Protein AF-A0A359BI95-F1 (afdb_monomer_lite)

Structure (mmCIF, N/CA/C/O backbone):
data_AF-A0A359BI95-F1
#
_entry.id   AF-A0A359BI95-F1
#
loop_
_atom_site.group_PDB
_atom_site.id
_atom_site.type_symbol
_atom_site.label_atom_id
_atom_site.label_alt_id
_atom_site.label_comp_id
_atom_site.label_asym_id
_atom_site.label_entity_id
_atom_site.label_seq_id
_atom_site.pdbx_PDB_ins_code
_atom_site.Cartn_x
_atom_site.Cartn_y
_atom_site.Cartn_z
_atom_site.occupancy
_atom_site.B_iso_or_equiv
_atom_site.auth_seq_id
_atom_site.auth_comp_id
_atom_site.auth_asym_id
_atom_site.auth_atom_id
_atom_site.pdbx_PDB_model_num
ATOM 1 N N . MET A 1 1 ? 40.753 -28.306 -12.912 1.00 40.44 1 MET A N 1
ATOM 2 C CA . MET A 1 1 ? 39.289 -28.123 -12.908 1.00 40.44 1 MET A CA 1
ATOM 3 C C . MET A 1 1 ? 38.859 -28.226 -11.460 1.00 40.44 1 MET A C 1
ATOM 5 O O . MET A 1 1 ? 38.926 -29.318 -10.919 1.00 40.44 1 MET A O 1
ATOM 9 N N . ALA A 1 2 ? 38.610 -27.094 -10.805 1.00 37.12 2 ALA A N 1
ATOM 10 C CA . ALA A 1 2 ? 38.221 -27.046 -9.399 1.00 37.12 2 ALA A CA 1
ATOM 11 C C . ALA A 1 2 ? 36.760 -26.604 -9.318 1.00 37.12 2 ALA A C 1
ATOM 13 O O . ALA A 1 2 ? 36.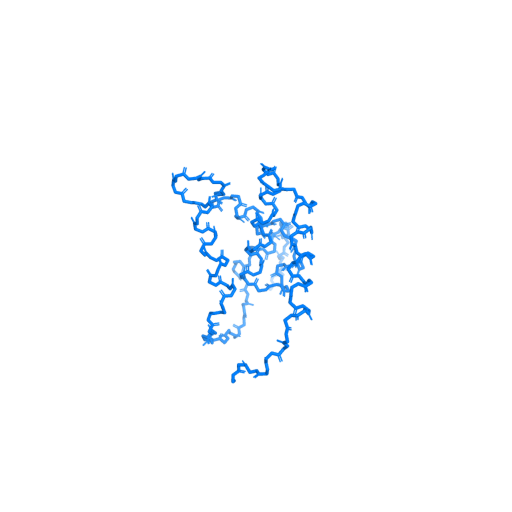339 -25.725 -10.067 1.00 37.12 2 ALA A O 1
ATOM 14 N N . GLU A 1 3 ? 36.025 -27.309 -8.470 1.00 39.06 3 GLU A N 1
ATOM 15 C CA . GLU A 1 3 ? 34.576 -27.329 -8.337 1.00 39.06 3 GLU A CA 1
ATOM 16 C C . GLU A 1 3 ? 33.974 -25.986 -7.921 1.00 39.06 3 GLU A C 1
ATOM 18 O O . GLU A 1 3 ? 34.501 -25.259 -7.079 1.00 39.06 3 GLU A O 1
ATOM 23 N N . ASP A 1 4 ? 32.818 -25.721 -8.520 1.00 47.59 4 ASP A N 1
ATOM 24 C CA . ASP A 1 4 ? 31.888 -24.652 -8.201 1.00 47.59 4 ASP A CA 1
ATOM 25 C C . ASP A 1 4 ? 31.299 -24.895 -6.800 1.00 47.59 4 ASP A C 1
ATOM 27 O O . ASP A 1 4 ? 30.557 -25.853 -6.573 1.00 47.59 4 ASP A O 1
ATOM 31 N N . LYS A 1 5 ? 31.661 -24.049 -5.833 1.00 40.97 5 LYS A N 1
ATOM 32 C CA . LYS A 1 5 ? 31.022 -23.996 -4.512 1.00 40.97 5 LYS A CA 1
ATOM 33 C C . LYS A 1 5 ? 30.401 -22.621 -4.315 1.00 40.97 5 LYS A C 1
ATOM 35 O O . LYS A 1 5 ? 30.951 -21.767 -3.627 1.00 40.97 5 LYS A O 1
ATOM 40 N N . GLN A 1 6 ? 29.220 -22.424 -4.891 1.00 42.62 6 GLN A N 1
ATOM 41 C CA . GLN A 1 6 ? 28.296 -21.405 -4.405 1.00 42.62 6 GLN A CA 1
ATOM 42 C C . GLN A 1 6 ? 27.523 -21.971 -3.215 1.00 42.62 6 GLN A C 1
ATOM 44 O O . GLN A 1 6 ? 26.479 -22.600 -3.360 1.00 42.62 6 GLN A O 1
ATOM 49 N N . THR A 1 7 ? 28.047 -21.740 -2.016 1.00 49.09 7 THR A N 1
ATOM 50 C CA . THR A 1 7 ? 27.284 -21.888 -0.776 1.00 49.09 7 THR A CA 1
ATOM 51 C C . THR A 1 7 ? 27.364 -20.592 0.005 1.00 49.09 7 THR A C 1
ATOM 53 O O . THR A 1 7 ? 28.291 -20.399 0.782 1.00 49.09 7 THR A O 1
ATOM 56 N N . GLU A 1 8 ? 26.373 -19.729 -0.194 1.00 40.16 8 GLU A N 1
ATOM 57 C CA . GLU A 1 8 ? 25.884 -18.830 0.851 1.00 40.16 8 GLU A CA 1
ATOM 58 C C . GLU A 1 8 ? 24.448 -18.416 0.501 1.00 40.16 8 GLU A C 1
ATOM 60 O O . GLU A 1 8 ? 24.181 -17.391 -0.127 1.00 40.16 8 GLU A O 1
ATOM 65 N N . SER A 1 9 ? 23.482 -19.265 0.867 1.00 50.09 9 SER A N 1
ATOM 66 C CA 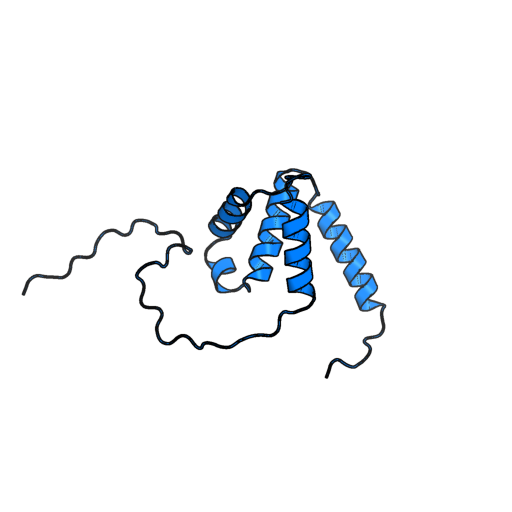. SER A 1 9 ? 22.081 -18.855 0.917 1.00 50.09 9 SER A CA 1
ATOM 67 C C . SER A 1 9 ? 21.886 -17.977 2.154 1.00 50.09 9 SER A C 1
ATOM 69 O O . SER A 1 9 ? 21.338 -18.411 3.168 1.00 50.09 9 SER A O 1
ATOM 71 N N . SER A 1 10 ? 22.342 -16.727 2.081 1.00 49.56 10 SER A N 1
ATOM 72 C CA . SER A 1 10 ? 21.673 -15.676 2.844 1.00 49.56 10 SER A CA 1
ATOM 73 C C . SER A 1 10 ? 20.194 -15.714 2.432 1.00 49.56 10 SER A C 1
ATOM 75 O O . SER A 1 10 ? 19.936 -15.901 1.235 1.00 49.56 10 SER A O 1
ATOM 77 N N . PRO A 1 11 ? 19.214 -15.630 3.350 1.00 59.19 11 PRO A N 1
ATOM 78 C CA . PRO A 1 11 ? 17.804 -15.669 2.986 1.00 59.19 11 PRO A CA 1
ATOM 79 C C . PRO A 1 11 ? 17.458 -14.355 2.280 1.00 59.19 11 PRO A C 1
ATOM 81 O O . PRO A 1 11 ? 16.887 -13.444 2.875 1.00 59.19 11 PRO A O 1
ATOM 84 N N . ARG A 1 12 ? 17.868 -14.231 1.012 1.00 66.00 12 ARG A N 1
ATOM 85 C CA . ARG A 1 12 ? 17.558 -13.086 0.167 1.00 66.00 12 ARG A CA 1
ATOM 86 C C . ARG A 1 12 ? 16.045 -12.952 0.143 1.00 66.00 12 ARG A C 1
ATOM 88 O O . ARG A 1 12 ? 15.327 -13.908 -0.166 1.00 66.00 12 ARG A O 1
ATOM 95 N N . GLY A 1 13 ? 15.563 -11.777 0.535 1.00 66.50 13 GLY A N 1
ATOM 96 C CA . GLY A 1 13 ? 14.150 -11.460 0.425 1.00 66.50 13 GLY A CA 1
ATOM 97 C C . GLY A 1 13 ? 13.725 -11.611 -1.032 1.00 66.50 13 GLY A C 1
ATOM 98 O O . GLY A 1 13 ? 14.492 -11.326 -1.941 1.00 66.50 13 GLY A O 1
ATOM 99 N N . TYR A 1 14 ? 12.492 -12.037 -1.287 1.00 75.56 14 TYR A N 1
ATOM 100 C CA . TYR A 1 14 ? 11.983 -12.243 -2.653 1.00 75.56 14 TYR A CA 1
ATOM 101 C C . TYR A 1 14 ? 12.041 -10.987 -3.553 1.00 75.56 14 TYR A C 1
ATOM 103 O O . TYR A 1 14 ? 11.826 -11.085 -4.758 1.00 75.56 14 TYR A O 1
ATOM 111 N N . HIS A 1 15 ? 12.254 -9.806 -2.968 1.00 72.00 15 HIS A N 1
ATOM 112 C CA . HIS A 1 15 ? 12.423 -8.524 -3.649 1.00 72.00 15 HIS A CA 1
ATOM 113 C C . HIS A 1 15 ? 13.882 -8.258 -4.071 1.00 72.00 15 HIS A C 1
ATOM 115 O O . HIS A 1 15 ? 14.122 -7.367 -4.884 1.00 72.00 15 HIS A O 1
ATOM 121 N N . ASP A 1 16 ? 14.838 -9.026 -3.546 1.00 78.88 16 ASP A N 1
ATOM 122 C CA . ASP A 1 16 ? 16.270 -8.949 -3.829 1.00 78.88 16 ASP A CA 1
ATOM 123 C C . ASP A 1 16 ? 16.657 -9.921 -4.956 1.00 78.88 16 ASP A C 1
ATOM 125 O O . ASP A 1 16 ? 17.276 -10.964 -4.753 1.00 78.88 16 ASP A O 1
ATOM 129 N N . ILE A 1 17 ? 16.222 -9.572 -6.168 1.00 81.38 17 ILE A N 1
ATOM 130 C CA . ILE A 1 17 ? 16.477 -10.320 -7.414 1.00 81.38 17 ILE A CA 1
ATOM 131 C C . ILE A 1 17 ? 17.680 -9.762 -8.198 1.00 81.38 17 ILE A C 1
ATOM 133 O O . ILE A 1 17 ? 17.877 -10.062 -9.378 1.00 81.38 17 ILE A O 1
ATOM 137 N N . GLY A 1 18 ? 18.457 -8.870 -7.575 1.00 83.62 18 GLY A N 1
ATOM 138 C CA . GLY A 1 18 ? 19.601 -8.223 -8.205 1.00 83.62 18 GLY A CA 1
ATOM 139 C C . GLY A 1 18 ? 20.683 -9.240 -8.568 1.00 83.62 18 GLY A C 1
ATOM 140 O O . GLY A 1 18 ? 21.173 -9.967 -7.710 1.00 83.62 18 GLY A O 1
ATOM 141 N N . GLY A 1 19 ? 21.073 -9.280 -9.844 1.00 84.38 19 GLY A N 1
ATOM 142 C CA . GLY A 1 19 ? 22.092 -10.210 -10.348 1.00 84.38 19 GLY A CA 1
ATOM 143 C C . GLY A 1 19 ? 21.542 -11.525 -10.910 1.00 84.38 19 GLY A C 1
ATOM 144 O O . GLY A 1 19 ? 22.302 -12.273 -11.526 1.00 84.38 19 GLY A O 1
ATOM 145 N N . ASP A 1 20 ? 20.236 -11.778 -10.788 1.00 82.75 20 ASP A N 1
ATOM 146 C CA . ASP A 1 20 ? 19.610 -12.971 -11.356 1.00 82.75 20 ASP A CA 1
ATOM 147 C C . ASP A 1 20 ? 19.373 -12.828 -12.871 1.00 82.75 20 ASP A C 1
ATOM 149 O O . ASP A 1 20 ? 19.086 -11.752 -13.406 1.00 82.75 20 ASP A O 1
ATOM 153 N N . ARG A 1 21 ? 19.470 -13.947 -13.601 1.00 84.75 21 ARG A N 1
ATOM 154 C CA . ARG A 1 21 ? 19.176 -13.988 -15.042 1.00 84.75 21 ARG A CA 1
ATOM 155 C C . ARG A 1 21 ? 17.669 -13.854 -15.278 1.00 84.75 21 ARG A C 1
ATOM 157 O O . ARG A 1 21 ? 16.929 -14.813 -15.100 1.00 84.75 21 ARG A O 1
ATOM 164 N N . ALA A 1 22 ? 17.234 -12.692 -15.761 1.00 80.56 22 ALA A N 1
ATOM 165 C CA . ALA A 1 22 ? 15.818 -12.400 -16.012 1.00 80.56 22 ALA A CA 1
ATOM 166 C C . ALA A 1 22 ? 15.243 -12.992 -17.321 1.00 80.56 22 ALA A C 1
ATOM 168 O O . ALA A 1 22 ? 14.034 -12.953 -17.537 1.00 80.56 22 ALA A O 1
ATOM 169 N N . GLY A 1 23 ? 16.087 -13.538 -18.205 1.00 85.50 23 GLY A N 1
ATOM 170 C CA . GLY A 1 23 ? 15.660 -14.032 -19.519 1.00 85.50 23 GLY A CA 1
ATOM 171 C C . GLY A 1 23 ? 15.242 -12.909 -20.480 1.00 85.50 23 GLY A C 1
ATOM 172 O O . GLY A 1 23 ? 15.654 -11.759 -20.330 1.00 85.50 23 GLY A O 1
ATOM 173 N N . ASN A 1 24 ? 14.456 -13.249 -21.504 1.00 89.31 24 ASN A N 1
ATOM 174 C CA . ASN A 1 24 ? 13.936 -12.267 -22.456 1.00 89.31 24 ASN A CA 1
ATOM 175 C C . ASN A 1 24 ? 12.721 -11.541 -21.860 1.00 89.31 24 ASN A C 1
ATOM 177 O O . ASN A 1 24 ? 11.718 -12.181 -21.548 1.00 89.31 24 ASN A O 1
ATOM 181 N N . ILE A 1 25 ? 12.797 -10.214 -21.736 1.00 85.94 25 ILE A N 1
ATOM 182 C CA . ILE A 1 25 ? 11.725 -9.395 -21.160 1.00 85.94 25 ILE A CA 1
ATOM 183 C C . ILE A 1 25 ? 10.988 -8.662 -22.289 1.00 85.94 25 ILE A C 1
ATOM 185 O O . ILE A 1 25 ? 11.582 -7.791 -22.934 1.00 85.94 25 ILE A O 1
ATOM 189 N N . PRO A 1 26 ? 9.697 -8.953 -22.524 1.00 86.75 26 PRO A N 1
ATOM 190 C CA . PRO A 1 26 ? 8.902 -8.191 -23.474 1.00 86.75 26 PRO A CA 1
ATOM 191 C C . PRO A 1 26 ? 8.677 -6.767 -22.946 1.00 86.75 26 PRO A C 1
ATOM 193 O O . PRO A 1 26 ? 8.189 -6.565 -21.835 1.00 86.75 26 PRO A O 1
ATOM 196 N N . LYS A 1 27 ? 9.033 -5.762 -23.751 1.00 86.75 27 LYS A N 1
ATOM 197 C CA . LYS A 1 27 ? 8.811 -4.342 -23.444 1.00 86.75 27 LYS A CA 1
ATOM 198 C C . LYS A 1 27 ? 7.479 -3.906 -24.043 1.00 86.75 27 LYS A C 1
ATOM 200 O O . LYS A 1 27 ? 7.443 -3.369 -25.145 1.00 86.75 27 LYS A O 1
ATOM 205 N N . VAL A 1 28 ? 6.394 -4.209 -23.340 1.00 89.19 28 VAL A N 1
ATOM 206 C CA . VAL A 1 28 ? 5.033 -3.857 -23.761 1.00 89.19 28 VAL A CA 1
ATOM 207 C C . VAL A 1 28 ? 4.519 -2.742 -22.865 1.00 89.19 28 VAL A C 1
ATOM 209 O O . VAL A 1 28 ? 4.574 -2.850 -21.641 1.00 89.19 28 VAL A O 1
ATOM 212 N N . GLU A 1 29 ? 4.023 -1.675 -23.478 1.00 85.81 29 GLU A N 1
ATOM 213 C CA . GLU A 1 29 ? 3.299 -0.630 -22.767 1.00 85.81 29 GLU A CA 1
ATOM 214 C C . GLU A 1 29 ? 1.853 -1.084 -22.562 1.00 85.81 29 GLU A C 1
ATOM 216 O O . GLU A 1 29 ? 1.166 -1.463 -23.511 1.00 85.81 29 GLU A O 1
ATOM 221 N N . LEU A 1 30 ? 1.403 -1.091 -21.308 1.00 85.19 30 LEU A N 1
ATOM 222 C CA . LEU A 1 30 ? 0.027 -1.423 -20.955 1.00 85.19 30 LEU A CA 1
ATOM 223 C C . LEU A 1 30 ? -0.719 -0.135 -20.593 1.00 85.19 30 LEU A C 1
ATOM 225 O O . LEU A 1 30 ? -0.156 0.709 -19.887 1.00 85.19 30 LEU A O 1
ATOM 229 N N . PRO A 1 31 ? -1.976 0.035 -21.040 1.00 88.88 31 PRO A N 1
ATOM 230 C CA . PRO A 1 31 ? -2.758 1.208 -20.696 1.00 88.88 31 PRO A CA 1
ATOM 231 C C . PRO A 1 31 ? -3.029 1.232 -19.195 1.00 88.88 31 PRO A C 1
ATOM 233 O O . PRO A 1 31 ? -3.372 0.224 -18.579 1.00 88.88 31 PRO A O 1
ATOM 236 N N . TRP A 1 32 ? -2.901 2.416 -18.608 1.00 87.31 32 TRP A N 1
ATOM 237 C CA . TRP A 1 32 ? -3.083 2.585 -17.176 1.00 87.31 32 TRP A CA 1
ATOM 238 C C . TRP A 1 32 ? -4.574 2.567 -16.828 1.00 87.31 32 TRP A C 1
ATOM 240 O O . TRP A 1 32 ? -5.320 3.476 -17.221 1.00 87.31 32 TRP A O 1
ATOM 250 N N . MET A 1 33 ? -5.017 1.539 -16.102 1.00 93.19 33 MET A N 1
ATOM 251 C CA . MET A 1 33 ? -6.427 1.373 -15.760 1.00 93.19 33 MET A CA 1
ATOM 252 C C . MET A 1 33 ? -6.893 2.489 -14.820 1.00 93.19 33 MET A C 1
ATOM 254 O O . MET A 1 33 ? -6.128 3.037 -14.023 1.00 93.19 33 MET A O 1
ATOM 258 N N . HIS A 1 34 ? -8.186 2.814 -14.868 1.00 92.56 34 HIS A N 1
ATOM 259 C CA . HIS A 1 34 ? -8.750 3.893 -14.053 1.00 92.56 34 HIS A CA 1
ATOM 260 C C . HIS A 1 34 ? -8.479 3.710 -12.549 1.00 92.56 34 HIS A C 1
ATOM 262 O O . HIS A 1 34 ? -8.055 4.646 -11.871 1.00 92.56 34 HIS A O 1
ATOM 268 N N . TRP A 1 35 ? -8.655 2.492 -12.031 1.00 92.38 35 TRP A N 1
ATOM 269 C CA . TRP A 1 35 ? -8.430 2.191 -10.615 1.00 92.38 35 TRP A CA 1
ATOM 270 C C . TRP A 1 35 ? -6.945 2.278 -10.215 1.00 92.38 35 TRP A C 1
ATOM 272 O O . TRP A 1 35 ? -6.631 2.598 -9.067 1.00 92.38 35 TRP A O 1
ATOM 282 N N . GLU A 1 36 ? -6.019 2.041 -11.148 1.00 93.00 36 GLU A N 1
ATOM 283 C CA . GLU A 1 36 ? -4.577 2.153 -10.899 1.00 93.00 36 GLU A CA 1
ATOM 284 C C . GLU A 1 36 ? -4.176 3.622 -10.735 1.00 93.00 36 GLU A C 1
ATOM 286 O O . GLU A 1 36 ? -3.460 3.968 -9.795 1.00 93.00 36 GLU A O 1
ATOM 291 N N . LYS A 1 37 ? -4.735 4.507 -11.572 1.00 94.12 37 LYS A N 1
ATOM 292 C CA . LYS A 1 37 ? -4.595 5.965 -11.424 1.00 94.12 37 LYS A CA 1
ATOM 293 C C . LYS A 1 37 ? -5.156 6.454 -10.090 1.00 94.12 37 LYS A C 1
ATOM 295 O O . LYS A 1 37 ? -4.522 7.257 -9.411 1.00 94.12 37 LYS A O 1
ATOM 300 N N . GLN A 1 38 ? -6.330 5.957 -9.695 1.00 95.06 38 GLN A N 1
ATOM 301 C CA . GLN A 1 38 ? -6.935 6.297 -8.403 1.00 95.06 38 GLN A CA 1
ATOM 302 C C . GLN A 1 38 ? -6.067 5.839 -7.228 1.00 95.06 38 GLN A C 1
ATOM 304 O O . GLN A 1 38 ? -5.859 6.602 -6.287 1.00 95.06 38 GLN A O 1
ATOM 309 N N . THR A 1 39 ? -5.521 4.623 -7.303 1.00 94.62 39 THR A N 1
ATOM 310 C CA . THR A 1 39 ? -4.602 4.084 -6.291 1.00 94.62 39 THR A CA 1
ATOM 311 C C . THR A 1 39 ? -3.386 4.996 -6.126 1.00 94.62 39 THR A C 1
ATOM 313 O O . THR A 1 39 ? -3.007 5.322 -5.001 1.00 94.62 39 THR A O 1
ATOM 316 N N . GLU A 1 40 ? -2.812 5.471 -7.234 1.00 93.88 40 GLU A N 1
ATOM 317 C CA . GLU A 1 40 ? -1.665 6.379 -7.200 1.00 93.88 40 GLU A CA 1
ATOM 318 C C . GLU A 1 40 ? -2.009 7.756 -6.628 1.00 93.88 40 GLU A C 1
ATOM 320 O O . GLU A 1 40 ? -1.275 8.291 -5.796 1.00 93.88 40 GLU A O 1
ATOM 325 N N . ALA A 1 41 ? -3.154 8.317 -7.017 1.00 94.81 41 ALA A N 1
ATOM 326 C CA . ALA A 1 41 ? -3.616 9.597 -6.495 1.00 9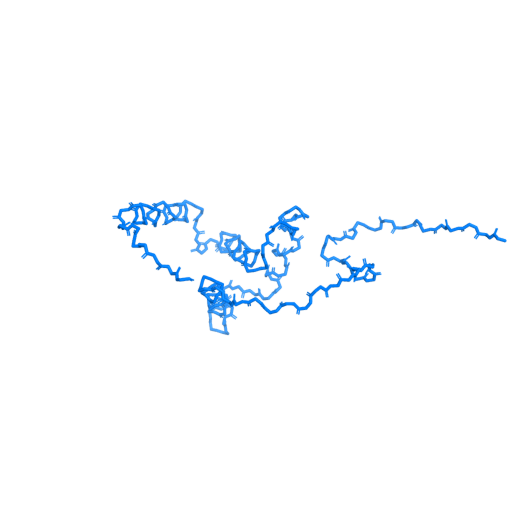4.81 41 ALA A CA 1
ATOM 327 C C . ALA A 1 41 ? -3.827 9.547 -4.971 1.00 94.81 41 ALA A C 1
ATOM 329 O O . ALA A 1 41 ? -3.392 10.450 -4.255 1.00 94.81 41 ALA A O 1
ATOM 330 N N . VAL A 1 42 ? -4.430 8.466 -4.462 1.00 94.06 42 VAL A N 1
ATOM 331 C CA . VAL A 1 42 ? -4.615 8.246 -3.019 1.00 94.06 42 VAL A CA 1
ATOM 332 C C . VAL A 1 42 ? -3.268 8.109 -2.311 1.00 94.06 42 VAL A C 1
ATOM 334 O O . VAL A 1 42 ? -3.049 8.768 -1.296 1.00 94.06 42 VAL A O 1
ATOM 337 N N . ARG A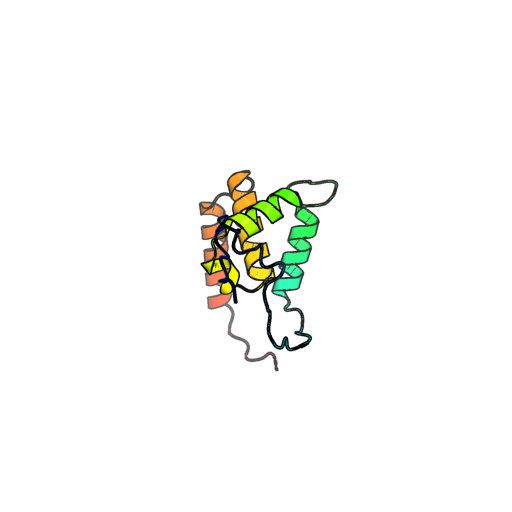 1 43 ? -2.330 7.333 -2.866 1.00 92.50 43 ARG A N 1
ATOM 338 C CA . ARG A 1 43 ? -0.970 7.197 -2.321 1.00 92.50 43 ARG A CA 1
ATOM 339 C C . ARG A 1 43 ? -0.249 8.540 -2.219 1.00 92.50 43 ARG A C 1
ATOM 341 O O . ARG A 1 43 ? 0.479 8.782 -1.254 1.00 92.50 43 ARG A O 1
ATOM 348 N N . ASN A 1 44 ? -0.408 9.398 -3.221 1.00 92.50 44 ASN A N 1
ATOM 349 C CA . ASN A 1 44 ? 0.215 10.719 -3.235 1.00 92.50 44 ASN A CA 1
ATOM 350 C C . ASN A 1 44 ? -0.399 11.637 -2.183 1.00 92.50 44 ASN A C 1
ATOM 352 O O . ASN A 1 44 ? 0.343 12.314 -1.484 1.00 92.50 44 ASN A O 1
ATOM 356 N N . LEU A 1 45 ? -1.722 11.604 -2.012 1.00 94.19 45 LEU A N 1
ATOM 357 C CA . LEU A 1 45 ? -2.413 12.377 -0.981 1.00 94.19 45 LEU A CA 1
ATOM 358 C C . LEU A 1 45 ? -2.022 11.929 0.435 1.00 94.19 45 LEU A C 1
ATOM 360 O O . LEU A 1 45 ? -1.742 12.756 1.298 1.00 94.19 45 LEU A O 1
ATOM 364 N N . LEU A 1 46 ? -1.981 10.618 0.683 1.00 93.00 46 LEU A N 1
ATOM 365 C CA . LEU A 1 46 ? -1.625 10.066 1.995 1.00 93.00 46 LEU A CA 1
ATOM 366 C C . LEU A 1 46 ? -0.164 10.340 2.368 1.00 93.00 46 LEU A C 1
ATOM 368 O O . LEU A 1 46 ? 0.141 10.530 3.543 1.00 93.00 46 LEU A O 1
ATOM 372 N N . GLY A 1 47 ? 0.729 10.371 1.379 1.00 90.88 47 GLY A N 1
ATOM 373 C CA . GLY A 1 47 ? 2.145 10.680 1.570 1.00 90.88 47 GLY A CA 1
ATOM 374 C C . GLY A 1 47 ? 2.525 12.130 1.290 1.00 90.88 47 GLY A C 1
ATOM 375 O O . GLY A 1 47 ? 3.716 12.410 1.157 1.00 90.88 47 GLY A O 1
ATOM 376 N N . ASP A 1 48 ? 1.553 13.036 1.152 1.00 91.00 48 ASP A N 1
ATOM 377 C CA . ASP A 1 48 ? 1.852 14.437 0.885 1.00 91.00 48 ASP A CA 1
ATOM 378 C C . ASP A 1 48 ? 2.573 15.086 2.084 1.00 91.00 48 ASP A C 1
ATOM 380 O O . ASP A 1 48 ? 2.519 14.617 3.229 1.00 91.00 48 ASP A O 1
ATOM 384 N N . GLY A 1 49 ? 3.261 16.199 1.826 1.00 81.50 49 GLY A N 1
ATOM 385 C CA . GLY A 1 49 ? 4.050 16.896 2.841 1.00 81.50 49 GLY A CA 1
ATOM 386 C C . GLY A 1 49 ? 3.230 17.522 3.977 1.00 81.50 49 GLY A C 1
ATOM 387 O O . GLY A 1 49 ? 3.835 17.964 4.955 1.00 81.50 49 GLY A O 1
ATOM 388 N N . THR A 1 50 ? 1.899 17.557 3.864 1.00 87.31 50 THR A N 1
ATOM 389 C CA . THR A 1 50 ? 0.981 18.177 4.832 1.00 87.31 50 THR A CA 1
ATOM 390 C C . THR A 1 50 ? 0.337 17.156 5.770 1.00 87.31 50 THR A C 1
ATOM 392 O O . THR A 1 50 ? 0.312 17.368 6.976 1.00 87.31 50 THR A O 1
ATOM 395 N N . ARG A 1 51 ? -0.140 16.033 5.231 1.00 87.50 51 ARG A N 1
ATOM 396 C CA . ARG A 1 51 ? -0.843 14.954 5.927 1.00 87.50 51 ARG A CA 1
ATOM 397 C C . ARG A 1 51 ? 0.129 13.951 6.519 1.00 87.50 51 ARG A C 1
ATOM 399 O O . ARG A 1 51 ? -0.074 13.528 7.649 1.00 87.50 51 ARG A O 1
ATOM 406 N N . ARG A 1 52 ? 1.166 13.577 5.755 1.00 88.44 52 ARG A N 1
ATOM 407 C CA . ARG A 1 52 ? 2.233 12.645 6.169 1.00 88.44 52 ARG A CA 1
ATOM 408 C C . ARG A 1 52 ? 1.705 11.363 6.832 1.00 88.44 52 ARG A C 1
ATOM 410 O O . ARG A 1 52 ? 2.289 10.866 7.791 1.00 88.44 52 ARG A O 1
ATOM 417 N N . ILE A 1 53 ? 0.593 10.832 6.325 1.00 90.94 53 ILE A N 1
ATOM 418 C CA . ILE A 1 53 ? -0.068 9.644 6.881 1.00 90.94 53 ILE A CA 1
ATOM 419 C C . ILE A 1 53 ? 0.716 8.380 6.519 1.00 90.94 53 ILE A C 1
ATOM 421 O O . ILE A 1 53 ? 0.786 7.462 7.328 1.00 90.94 53 ILE A O 1
ATOM 425 N N . ILE A 1 54 ? 1.326 8.328 5.332 1.00 91.69 54 ILE A N 1
ATOM 426 C CA . ILE A 1 54 ? 2.147 7.197 4.877 1.00 91.69 54 ILE A CA 1
ATOM 427 C C . ILE A 1 54 ? 3.505 7.699 4.382 1.00 91.69 54 ILE A C 1
ATOM 429 O O . ILE A 1 54 ? 3.569 8.615 3.561 1.00 91.69 54 ILE A O 1
ATOM 433 N N . SER A 1 55 ? 4.592 7.070 4.825 1.00 90.19 55 SER A N 1
ATOM 434 C CA . SER A 1 55 ? 5.945 7.332 4.329 1.00 90.19 55 SER A CA 1
ATOM 435 C C . SER A 1 55 ? 6.356 6.379 3.196 1.00 90.19 55 SER A C 1
ATOM 437 O O . SER A 1 55 ? 5.761 5.324 2.966 1.00 90.19 55 SER A O 1
ATOM 439 N N . LEU A 1 56 ? 7.406 6.755 2.457 1.00 87.94 56 LEU A N 1
ATOM 440 C CA . LEU A 1 56 ? 8.018 5.877 1.452 1.00 87.94 56 LEU A CA 1
ATOM 441 C C . LEU A 1 56 ? 8.603 4.604 2.075 1.00 87.94 56 LEU A C 1
ATOM 443 O O . LEU A 1 56 ? 8.506 3.537 1.467 1.00 87.94 56 LEU A O 1
ATOM 447 N N . ASP A 1 57 ? 9.181 4.717 3.268 1.00 88.44 57 ASP A N 1
ATOM 448 C CA . ASP A 1 57 ? 9.821 3.600 3.961 1.00 88.44 57 ASP A CA 1
ATOM 449 C C . ASP A 1 57 ? 8.785 2.600 4.481 1.00 88.44 57 ASP A C 1
ATOM 451 O O . ASP A 1 57 ? 8.966 1.393 4.346 1.00 88.44 57 ASP A O 1
ATOM 455 N N . GLU A 1 58 ? 7.644 3.085 4.973 1.00 90.19 58 GLU A N 1
ATOM 456 C CA . GLU A 1 58 ? 6.519 2.233 5.374 1.00 90.19 58 GLU A CA 1
ATOM 457 C C . GLU A 1 58 ? 5.949 1.469 4.181 1.00 90.19 58 GLU A C 1
ATOM 459 O O . GLU A 1 58 ? 5.690 0.270 4.275 1.00 90.19 58 GLU A O 1
ATOM 464 N N . MET A 1 59 ? 5.823 2.133 3.028 1.00 90.44 59 MET A N 1
ATOM 465 C CA . MET A 1 59 ? 5.423 1.460 1.795 1.00 90.44 59 MET A CA 1
ATOM 466 C C . MET A 1 59 ? 6.421 0.367 1.406 1.00 90.44 59 MET A C 1
ATOM 468 O O . MET A 1 59 ? 5.990 -0.734 1.069 1.00 90.44 59 MET A O 1
ATOM 472 N N . ARG A 1 60 ? 7.734 0.642 1.466 1.00 87.44 60 ARG A N 1
ATOM 473 C CA . ARG A 1 60 ? 8.787 -0.355 1.194 1.00 87.44 60 ARG A CA 1
ATOM 474 C C . ARG A 1 60 ? 8.676 -1.558 2.119 1.00 87.44 60 ARG A C 1
ATOM 476 O O . ARG A 1 60 ? 8.587 -2.676 1.620 1.00 87.44 60 ARG A O 1
ATOM 483 N N . ARG A 1 61 ? 8.552 -1.319 3.426 1.00 88.75 61 ARG A N 1
ATOM 484 C CA . ARG A 1 61 ? 8.318 -2.371 4.421 1.00 88.75 61 ARG A CA 1
ATOM 485 C C . ARG A 1 61 ? 7.098 -3.214 4.062 1.00 88.75 61 ARG A C 1
ATOM 487 O O . ARG A 1 61 ? 7.156 -4.435 4.134 1.00 88.75 61 ARG A O 1
ATOM 494 N N . GLY A 1 62 ? 6.010 -2.579 3.624 1.00 84.44 62 GLY A N 1
ATOM 495 C CA . GLY A 1 62 ? 4.836 -3.279 3.110 1.00 84.44 62 GLY A CA 1
ATOM 496 C C . GLY A 1 62 ? 5.200 -4.240 1.975 1.00 84.44 62 GLY A C 1
ATOM 497 O O . GLY A 1 62 ? 4.961 -5.439 2.094 1.00 84.44 62 GLY A O 1
ATOM 498 N N . PHE A 1 63 ? 5.856 -3.747 0.914 1.00 79.62 63 PHE A N 1
ATOM 499 C CA . PHE A 1 63 ? 6.331 -4.563 -0.220 1.00 79.62 63 PHE A CA 1
ATOM 500 C C . PHE A 1 63 ? 7.235 -5.731 0.191 1.00 79.62 63 PHE A C 1
ATOM 502 O O . PHE A 1 63 ? 7.150 -6.799 -0.419 1.00 79.62 63 PHE A O 1
ATOM 509 N N . GLU A 1 64 ? 8.067 -5.541 1.209 1.00 80.56 64 GLU A N 1
ATOM 510 C CA . GLU A 1 64 ? 9.028 -6.520 1.728 1.00 80.56 64 GLU A CA 1
ATOM 511 C C . GLU A 1 64 ? 8.388 -7.564 2.661 1.00 80.56 64 GLU A C 1
ATOM 513 O O . GLU A 1 64 ? 8.890 -8.685 2.745 1.00 80.56 64 GLU A O 1
ATOM 518 N N . ASN A 1 65 ? 7.238 -7.240 3.268 1.00 77.56 65 ASN A N 1
ATOM 519 C CA . ASN A 1 65 ? 6.489 -8.118 4.175 1.00 77.56 65 ASN A CA 1
ATOM 520 C C . ASN A 1 65 ? 5.276 -8.819 3.530 1.00 77.56 65 ASN A C 1
ATOM 522 O O . ASN A 1 65 ? 4.663 -9.677 4.164 1.00 77.56 65 ASN A O 1
ATOM 526 N N . PHE A 1 66 ? 4.929 -8.507 2.275 1.00 68.94 66 PHE A N 1
ATOM 527 C CA . PHE A 1 66 ? 3.808 -9.118 1.531 1.00 68.94 66 PHE A CA 1
ATOM 528 C C . PHE A 1 66 ? 3.826 -10.649 1.461 1.00 68.94 66 PHE A C 1
ATOM 530 O O . PHE A 1 66 ? 2.783 -11.274 1.242 1.00 68.94 66 PHE A O 1
ATOM 537 N N . GLY A 1 67 ? 5.009 -11.245 1.591 1.00 67.62 67 GLY A N 1
ATOM 538 C CA . GLY A 1 67 ? 5.244 -12.656 1.337 1.00 67.62 67 GLY A CA 1
ATOM 539 C C . GLY A 1 67 ? 5.468 -12.929 -0.151 1.00 67.62 67 GLY A C 1
ATOM 540 O O . GLY A 1 67 ? 4.879 -12.294 -1.033 1.00 67.62 67 GLY A O 1
ATOM 541 N N . ALA A 1 68 ? 6.328 -13.909 -0.432 1.00 65.12 68 ALA A N 1
ATOM 542 C CA . ALA A 1 68 ? 6.788 -14.220 -1.785 1.00 65.12 68 ALA A CA 1
ATOM 543 C C . ALA A 1 68 ? 5.640 -14.527 -2.761 1.00 65.12 68 ALA A C 1
ATOM 545 O O . ALA A 1 68 ? 5.747 -14.238 -3.953 1.00 65.12 68 ALA A O 1
ATOM 546 N N . GLU A 1 69 ? 4.528 -15.065 -2.256 1.00 67.69 69 GLU A N 1
ATOM 547 C CA . GLU A 1 69 ? 3.429 -15.510 -3.105 1.00 67.69 69 GLU A CA 1
ATOM 548 C C . GLU A 1 69 ? 2.537 -14.374 -3.601 1.00 67.69 69 GLU A C 1
ATOM 550 O O . GLU A 1 69 ? 2.236 -14.280 -4.793 1.00 67.69 69 GLU A O 1
ATOM 555 N N . LYS A 1 70 ? 2.201 -13.420 -2.729 1.00 66.06 70 LYS A N 1
ATOM 556 C CA . LYS A 1 70 ? 1.512 -12.195 -3.154 1.00 66.06 70 LYS A CA 1
ATOM 557 C C . LYS A 1 70 ? 2.407 -11.340 -4.053 1.00 66.06 70 LYS A C 1
ATOM 559 O O . LYS A 1 70 ? 1.908 -10.671 -4.956 1.00 66.06 70 LYS A O 1
ATOM 564 N N . TYR A 1 71 ? 3.726 -11.384 -3.846 1.00 65.50 71 TYR A N 1
ATOM 565 C CA . TYR A 1 71 ? 4.677 -10.636 -4.667 1.00 65.50 71 TYR A CA 1
ATOM 566 C C . TYR A 1 71 ? 4.684 -11.080 -6.137 1.00 65.50 71 TYR A C 1
ATOM 568 O O . TYR A 1 71 ? 4.781 -10.232 -7.024 1.00 65.50 71 TYR A O 1
ATOM 576 N N . LYS A 1 72 ? 4.558 -12.389 -6.391 1.00 67.62 72 LYS A N 1
ATOM 577 C CA . LYS A 1 72 ? 4.579 -12.974 -7.743 1.00 67.62 72 LYS A CA 1
ATOM 578 C C . LYS A 1 72 ? 3.227 -12.928 -8.456 1.00 67.62 72 LYS A C 1
ATOM 580 O O . LYS A 1 72 ? 3.195 -12.857 -9.679 1.00 67.62 72 LYS A O 1
ATOM 585 N N . THR A 1 73 ? 2.126 -12.979 -7.709 1.00 75.06 73 THR A N 1
ATOM 586 C CA . THR A 1 73 ? 0.775 -13.145 -8.276 1.00 75.06 73 THR A CA 1
ATOM 587 C C . THR A 1 73 ? 0.031 -11.830 -8.502 1.00 75.06 73 THR A C 1
ATOM 589 O O . THR A 1 73 ? -0.816 -11.749 -9.390 1.00 75.06 73 THR A O 1
ATOM 592 N N . LEU A 1 74 ? 0.326 -10.786 -7.722 1.00 78.44 74 LEU A N 1
ATOM 593 C CA . LEU A 1 74 ? -0.396 -9.518 -7.791 1.00 78.44 74 LEU A CA 1
ATOM 594 C C . LEU A 1 74 ? 0.293 -8.506 -8.713 1.00 78.44 74 LEU A C 1
ATOM 596 O O . LEU A 1 74 ? 1.514 -8.313 -8.673 1.00 78.44 74 LEU A O 1
ATOM 600 N N . SER A 1 75 ? -0.516 -7.762 -9.477 1.00 84.56 75 SER A N 1
ATOM 601 C CA . SER A 1 75 ? -0.022 -6.610 -10.235 1.00 84.56 75 SER A CA 1
ATOM 602 C C . SER A 1 75 ? 0.620 -5.574 -9.304 1.00 84.56 75 SER A C 1
ATOM 604 O O . SER A 1 75 ? 0.335 -5.505 -8.104 1.00 84.56 75 SER A O 1
ATOM 606 N N . PHE A 1 76 ? 1.512 -4.751 -9.853 1.00 84.75 76 PHE A N 1
ATOM 607 C CA . PH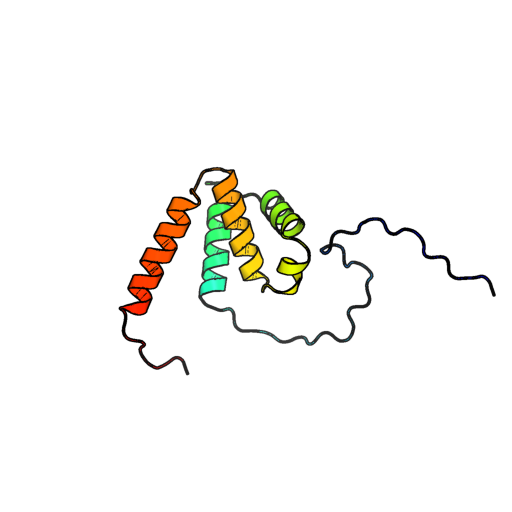E A 1 76 ? 2.248 -3.746 -9.085 1.00 84.75 76 PHE A CA 1
ATOM 608 C C . PHE A 1 76 ? 1.327 -2.799 -8.297 1.00 84.75 76 PHE A C 1
ATOM 610 O O . PHE A 1 76 ? 1.501 -2.621 -7.090 1.00 84.75 76 PHE A O 1
ATOM 617 N N . TYR A 1 77 ? 0.299 -2.253 -8.952 1.00 89.75 77 TYR A N 1
ATOM 618 C CA . TYR A 1 77 ? -0.665 -1.361 -8.306 1.00 89.75 77 TYR A CA 1
ATOM 619 C C . TYR A 1 77 ? -1.534 -2.080 -7.280 1.00 89.75 77 TYR A C 1
ATOM 621 O O . TYR A 1 77 ? -1.892 -1.487 -6.263 1.00 89.75 77 TYR A O 1
ATOM 629 N N . ARG A 1 78 ? -1.818 -3.371 -7.485 1.00 89.69 78 ARG A N 1
ATOM 630 C CA . ARG A 1 78 ? -2.549 -4.148 -6.487 1.00 89.69 78 ARG A CA 1
ATOM 631 C C . ARG A 1 78 ? -1.724 -4.336 -5.216 1.00 89.69 78 ARG A C 1
ATOM 633 O O . ARG A 1 78 ? -2.248 -4.099 -4.136 1.00 89.69 78 ARG A O 1
ATOM 640 N N . ARG A 1 79 ? -0.431 -4.663 -5.329 1.00 88.81 79 ARG A N 1
ATOM 641 C CA . ARG A 1 79 ? 0.482 -4.730 -4.170 1.00 88.81 79 ARG A CA 1
ATOM 642 C C . ARG A 1 79 ? 0.558 -3.395 -3.433 1.00 88.81 79 ARG A C 1
ATOM 644 O O . ARG A 1 79 ? 0.482 -3.365 -2.213 1.00 88.81 79 ARG A O 1
ATOM 651 N N . ARG A 1 80 ? 0.634 -2.285 -4.175 1.00 90.31 80 ARG A N 1
ATOM 652 C CA . ARG A 1 80 ? 0.617 -0.930 -3.603 1.00 90.31 80 ARG A CA 1
ATOM 653 C C . ARG A 1 80 ? -0.659 -0.650 -2.805 1.00 90.31 80 ARG A C 1
ATOM 655 O O . ARG A 1 80 ? -0.565 -0.120 -1.705 1.00 90.31 80 ARG A O 1
ATOM 662 N N . LEU A 1 81 ? -1.828 -0.998 -3.346 1.00 92.69 81 LEU A N 1
ATOM 663 C CA . LEU A 1 81 ? -3.112 -0.806 -2.670 1.00 92.69 81 LEU A CA 1
ATOM 664 C C . LEU A 1 81 ? -3.192 -1.594 -1.360 1.00 92.69 81 LEU A C 1
ATOM 666 O O . LEU A 1 81 ? -3.556 -1.031 -0.333 1.00 92.69 81 LEU A O 1
ATOM 670 N N . GLU A 1 82 ? -2.828 -2.874 -1.401 1.00 91.06 82 GLU A N 1
ATOM 671 C CA . GLU A 1 82 ? -2.835 -3.740 -0.221 1.00 91.06 82 GLU A CA 1
ATOM 672 C C . GLU A 1 82 ? -1.866 -3.196 0.853 1.00 91.06 82 GLU A C 1
ATOM 674 O O . GLU A 1 82 ? -2.240 -3.106 2.015 1.00 91.06 82 GLU A O 1
ATOM 679 N N . ALA A 1 83 ? -0.671 -2.713 0.468 1.00 91.56 83 ALA A N 1
ATOM 680 C CA . ALA A 1 83 ? 0.304 -2.173 1.424 1.00 91.56 83 ALA A CA 1
ATOM 681 C C . ALA A 1 83 ? -0.244 -0.938 2.146 1.00 91.56 83 ALA A C 1
ATOM 683 O O . ALA A 1 83 ? -0.062 -0.770 3.348 1.00 91.56 83 ALA A O 1
ATOM 684 N N . MET A 1 84 ? -0.920 -0.060 1.398 1.00 93.81 84 MET A N 1
ATOM 685 C CA . MET A 1 84 ? -1.549 1.123 1.976 1.00 93.81 84 MET A CA 1
ATOM 686 C C . MET A 1 84 ? -2.652 0.745 2.959 1.00 93.81 84 MET A C 1
ATOM 688 O O . MET A 1 84 ? -2.755 1.375 4.004 1.00 93.81 84 MET A O 1
ATOM 692 N N . ILE A 1 85 ? -3.468 -0.261 2.637 1.00 94.06 85 ILE A N 1
ATOM 693 C CA . ILE A 1 85 ? -4.520 -0.743 3.537 1.00 94.06 85 ILE A CA 1
ATOM 694 C C . ILE A 1 85 ? -3.906 -1.222 4.854 1.00 94.06 85 ILE A C 1
ATOM 696 O O . ILE A 1 85 ? -4.349 -0.773 5.910 1.00 94.06 85 ILE A O 1
ATOM 700 N N . ASP A 1 86 ? -2.864 -2.051 4.787 1.00 92.50 86 ASP A N 1
ATOM 701 C CA . ASP A 1 86 ? -2.186 -2.579 5.973 1.00 92.50 86 ASP A CA 1
ATOM 702 C C . ASP A 1 86 ? -1.623 -1.445 6.846 1.00 92.50 86 ASP A C 1
ATOM 704 O O . ASP A 1 86 ? -1.880 -1.408 8.047 1.00 92.50 86 ASP A O 1
ATOM 708 N N . ILE A 1 87 ? -0.947 -0.459 6.242 1.00 93.25 87 ILE A N 1
ATOM 709 C CA . ILE A 1 87 ? -0.389 0.696 6.968 1.00 93.25 87 ILE A CA 1
ATOM 710 C C . ILE A 1 87 ? -1.495 1.541 7.615 1.00 93.25 87 ILE A C 1
ATOM 712 O O . ILE A 1 87 ? -1.346 1.997 8.747 1.00 93.25 87 ILE A O 1
ATOM 716 N N . LEU A 1 88 ? -2.607 1.780 6.914 1.00 94.88 88 LEU A N 1
ATOM 717 C CA . LEU A 1 88 ? -3.716 2.573 7.453 1.00 94.88 88 LEU A CA 1
ATOM 718 C C . LEU A 1 88 ? -4.431 1.863 8.608 1.00 94.88 88 LEU A C 1
ATOM 720 O O . LEU A 1 88 ? -4.924 2.543 9.507 1.00 94.88 88 LEU A O 1
ATOM 724 N N . ILE A 1 89 ? -4.485 0.529 8.584 1.00 94.94 89 ILE A N 1
ATOM 725 C CA . ILE A 1 89 ? -5.020 -0.283 9.683 1.00 94.94 89 ILE A CA 1
ATOM 726 C C . ILE A 1 89 ? -4.049 -0.295 10.864 1.00 94.94 89 ILE A C 1
ATOM 728 O O . ILE A 1 89 ? -4.475 -0.061 11.990 1.00 94.94 89 ILE A O 1
ATOM 732 N N . GLU A 1 90 ? -2.752 -0.502 10.618 1.00 93.31 90 GLU A N 1
ATOM 733 C CA . GLU A 1 90 ? -1.702 -0.482 11.648 1.00 93.31 90 GLU A CA 1
ATOM 734 C C . GLU A 1 90 ? -1.665 0.858 12.395 1.00 93.31 90 GLU A C 1
ATOM 736 O O . GLU A 1 90 ? -1.454 0.900 13.603 1.00 93.31 90 GLU A O 1
ATOM 741 N N . LYS A 1 91 ? -1.921 1.957 11.680 1.00 94.00 91 LYS A N 1
ATOM 742 C CA . LYS A 1 91 ? -2.008 3.311 12.243 1.00 94.00 91 LYS A CA 1
ATOM 743 C C . LYS A 1 91 ? -3.389 3.681 12.782 1.00 94.00 91 LYS A C 1
ATOM 745 O O . LYS A 1 91 ? -3.598 4.839 13.134 1.00 94.00 91 LYS A O 1
ATOM 750 N N . GLU A 1 92 ? -4.338 2.747 12.773 1.00 95.50 92 GLU A N 1
ATOM 751 C CA . GLU A 1 92 ? -5.719 2.939 13.232 1.00 95.50 92 GLU A CA 1
ATOM 752 C C . GLU A 1 92 ? -6.476 4.082 12.522 1.00 95.50 92 GLU A C 1
ATOM 754 O O . GLU A 1 92 ? -7.507 4.559 12.997 1.00 95.50 92 GLU A O 1
ATOM 759 N N . VAL A 1 93 ? -6.012 4.510 11.342 1.00 95.38 93 VAL A N 1
ATOM 760 C CA . VAL A 1 93 ? -6.695 5.520 10.513 1.00 95.38 93 VAL A CA 1
ATOM 761 C C . VAL A 1 93 ? -8.011 4.958 9.976 1.00 95.38 93 VAL A C 1
ATOM 763 O O . VAL A 1 93 ? -8.999 5.680 9.832 1.00 95.38 93 VAL A O 1
ATOM 766 N N . ILE A 1 94 ? -8.029 3.656 9.687 1.00 95.88 94 ILE A N 1
ATOM 767 C CA . ILE A 1 94 ? -9.234 2.884 9.388 1.00 95.88 94 ILE A CA 1
ATOM 768 C C . ILE A 1 94 ? -9.203 1.576 10.177 1.00 95.88 94 ILE A C 1
ATOM 770 O O . ILE A 1 94 ? -8.138 1.029 10.437 1.00 95.88 94 ILE A O 1
ATOM 774 N N . SER A 1 95 ? -10.371 1.027 10.506 1.00 96.81 95 SER A N 1
ATOM 775 C CA . SER A 1 95 ? -10.464 -0.324 11.066 1.00 96.81 95 SER A CA 1
ATOM 776 C C . SER A 1 95 ? -10.773 -1.354 9.982 1.00 96.81 95 SER A C 1
ATOM 778 O O . SER A 1 95 ? -11.445 -1.053 8.989 1.00 96.81 95 SER A O 1
ATOM 780 N N . GLU A 1 96 ? -10.367 -2.606 10.202 1.00 94.88 96 GLU A N 1
ATOM 781 C CA . GLU A 1 96 ? -10.746 -3.720 9.323 1.00 94.88 96 GLU A CA 1
ATOM 782 C C . GLU A 1 96 ? -12.263 -3.822 9.133 1.00 94.88 96 GLU A C 1
ATOM 784 O O . GLU A 1 96 ? -12.752 -4.091 8.034 1.00 94.88 96 GLU A O 1
ATOM 789 N N . MET A 1 97 ? -13.022 -3.615 10.211 1.00 96.38 97 MET A N 1
ATOM 790 C CA . MET A 1 97 ? -14.479 -3.689 10.177 1.00 96.38 97 MET A CA 1
ATOM 791 C C . MET A 1 97 ? -15.074 -2.570 9.317 1.00 96.38 97 MET A C 1
ATOM 793 O O . MET A 1 97 ? -15.985 -2.828 8.524 1.00 96.38 97 MET A O 1
ATOM 797 N N . ALA A 1 98 ? -14.543 -1.347 9.424 1.00 95.88 98 ALA A N 1
ATOM 798 C CA . ALA A 1 98 ? -14.968 -0.226 8.593 1.00 95.88 98 ALA A CA 1
ATOM 799 C C . ALA A 1 98 ? -14.667 -0.494 7.111 1.00 95.88 98 ALA A C 1
ATOM 801 O O . ALA A 1 98 ? -15.533 -0.279 6.261 1.00 95.88 98 ALA A O 1
ATOM 802 N N . LEU A 1 99 ? -13.486 -1.043 6.806 1.00 96.25 99 LEU A N 1
ATOM 803 C CA . LEU A 1 99 ? -13.105 -1.416 5.446 1.00 96.25 99 LEU A CA 1
ATOM 804 C C . LEU A 1 99 ? -14.028 -2.499 4.867 1.00 96.25 99 LEU A C 1
ATOM 806 O O . LEU A 1 99 ? -14.586 -2.315 3.785 1.00 96.25 99 LEU A O 1
ATOM 810 N N . LYS A 1 100 ? -14.248 -3.599 5.600 1.00 96.06 100 LYS A N 1
ATOM 811 C CA . LYS A 1 100 ? -15.155 -4.689 5.191 1.00 96.06 100 LYS A CA 1
ATOM 812 C C . LYS A 1 100 ? -16.569 -4.164 4.928 1.00 96.06 100 LYS A C 1
ATOM 814 O O . LYS A 1 100 ? -17.158 -4.462 3.890 1.00 96.06 100 LYS A O 1
ATOM 819 N N . THR A 1 101 ? -17.079 -3.314 5.819 1.00 97.06 101 THR A N 1
ATOM 820 C CA . THR A 1 101 ? -18.397 -2.677 5.670 1.00 97.06 101 THR A CA 1
ATOM 821 C C . THR A 1 101 ? -18.466 -1.787 4.428 1.00 97.06 101 THR A C 1
ATOM 823 O O . THR A 1 101 ? -19.448 -1.832 3.683 1.00 97.06 101 THR A O 1
ATOM 826 N N . ALA A 1 102 ? -17.425 -0.992 4.163 1.00 95.44 102 ALA A N 1
ATOM 827 C CA . ALA A 1 102 ? -17.367 -0.129 2.988 1.00 95.44 102 ALA A CA 1
ATOM 828 C C . ALA A 1 102 ? -17.337 -0.935 1.678 1.00 95.44 102 ALA A C 1
ATOM 830 O O . ALA A 1 102 ? -18.048 -0.586 0.731 1.00 95.44 102 ALA A O 1
ATOM 831 N N . ILE A 1 103 ? -16.570 -2.030 1.639 1.00 95.31 103 ILE A N 1
ATOM 832 C CA . ILE A 1 103 ? -16.511 -2.951 0.495 1.00 95.31 103 ILE A CA 1
ATOM 833 C C . ILE A 1 103 ? -17.888 -3.562 0.235 1.00 95.31 103 ILE A C 1
ATOM 835 O O . ILE A 1 103 ? -18.375 -3.516 -0.893 1.00 95.31 103 ILE A O 1
ATOM 839 N N . GLU A 1 104 ? -18.543 -4.078 1.273 1.00 95.81 104 GLU A N 1
ATOM 840 C CA . GLU A 1 104 ? -19.858 -4.709 1.148 1.00 95.81 104 GLU A CA 1
ATOM 841 C C . GLU A 1 104 ? -20.921 -3.721 0.652 1.00 95.81 104 GLU A C 1
ATOM 843 O O . GLU A 1 104 ? -21.705 -4.017 -0.250 1.00 95.81 104 GLU A O 1
ATOM 848 N N . ARG A 1 105 ? -20.898 -2.485 1.162 1.00 95.06 105 ARG A N 1
ATOM 849 C CA . ARG A 1 105 ? -21.764 -1.410 0.665 1.00 95.06 105 ARG A CA 1
ATOM 850 C C . ARG A 1 105 ? -21.542 -1.147 -0.825 1.00 95.06 105 ARG A C 1
ATOM 852 O O . ARG A 1 105 ? -22.512 -0.964 -1.558 1.00 95.06 105 ARG A O 1
ATOM 859 N N . LYS A 1 106 ? -20.286 -1.101 -1.279 1.00 93.00 106 LYS A N 1
ATOM 860 C CA . LYS A 1 106 ? -19.958 -0.873 -2.694 1.00 93.00 106 LYS A CA 1
ATOM 861 C C . LYS A 1 106 ? -20.361 -2.051 -3.579 1.00 93.00 106 LYS A C 1
ATOM 863 O O . LYS A 1 106 ? -20.883 -1.799 -4.660 1.00 93.00 106 LYS A O 1
ATOM 868 N N . ARG A 1 107 ? -20.214 -3.295 -3.110 1.00 93.31 107 ARG A N 1
ATOM 869 C CA . ARG A 1 107 ? -20.698 -4.495 -3.817 1.00 93.31 107 ARG A CA 1
ATOM 870 C C . ARG A 1 107 ? -22.201 -4.445 -4.055 1.00 93.31 107 ARG A C 1
ATOM 872 O O . ARG A 1 107 ? -22.622 -4.552 -5.198 1.00 93.31 107 ARG A O 1
ATOM 879 N N . LYS A 1 108 ? -22.991 -4.139 -3.023 1.00 93.62 108 LYS A N 1
ATOM 880 C CA . LYS A 1 108 ? -24.454 -3.999 -3.151 1.00 93.62 108 LYS A CA 1
ATOM 881 C C . LYS A 1 108 ? -24.868 -2.924 -4.151 1.00 93.62 108 LYS A C 1
ATOM 883 O O . LYS A 1 108 ? -25.856 -3.087 -4.856 1.00 93.62 108 LYS A O 1
ATOM 888 N N . ILE A 1 109 ? -24.135 -1.810 -4.199 1.00 91.06 109 ILE A N 1
ATOM 889 C CA . ILE A 1 109 ? -24.377 -0.763 -5.200 1.00 91.06 109 ILE A CA 1
ATOM 890 C C . ILE A 1 109 ? -24.079 -1.314 -6.595 1.00 91.06 109 ILE A C 1
ATOM 892 O O . ILE A 1 109 ? -24.920 -1.194 -7.475 1.00 91.06 109 ILE A O 1
ATOM 896 N N . TRP A 1 110 ? -22.927 -1.958 -6.778 1.00 85.69 110 TRP A N 1
ATOM 897 C CA . TRP A 1 110 ? -22.510 -2.517 -8.064 1.00 85.69 110 TRP A CA 1
ATOM 898 C C . TRP A 1 110 ? -23.451 -3.609 -8.590 1.00 85.69 110 TRP A C 1
ATOM 900 O O . TRP A 1 110 ? -23.710 -3.670 -9.784 1.00 85.69 110 TRP A O 1
ATOM 910 N N . GLU A 1 111 ? -23.990 -4.448 -7.707 1.00 88.06 111 GLU A N 1
ATOM 911 C CA . GLU A 1 111 ? -24.975 -5.482 -8.053 1.00 88.06 111 GLU A CA 1
ATOM 912 C C . GLU A 1 111 ? -26.341 -4.898 -8.430 1.00 88.06 111 GLU A C 1
ATOM 914 O O . GLU A 1 111 ? -27.094 -5.517 -9.180 1.00 88.06 111 GLU A O 1
ATOM 919 N N . ARG A 1 112 ? -26.672 -3.714 -7.902 1.00 77.38 112 ARG A N 1
ATOM 920 C CA . ARG A 1 112 ? -27.953 -3.036 -8.126 1.00 77.38 112 ARG A CA 1
ATOM 921 C C . ARG A 1 112 ? -27.931 -2.104 -9.336 1.00 77.38 112 ARG A C 1
ATOM 923 O O . ARG A 1 112 ? -28.988 -1.827 -9.899 1.00 77.38 112 ARG A O 1
ATOM 930 N N . THR A 1 113 ? -26.759 -1.614 -9.728 1.00 71.44 113 THR A N 1
ATOM 931 C CA . THR A 1 113 ? -26.586 -0.886 -10.985 1.00 71.44 113 THR A CA 1
ATOM 932 C C . THR A 1 113 ? -26.751 -1.878 -12.141 1.00 71.44 113 THR A C 1
ATOM 934 O O . THR A 1 113 ? -26.080 -2.913 -12.134 1.00 71.44 113 THR A O 1
ATOM 937 N N . PRO A 1 114 ? -27.622 -1.617 -13.136 1.00 58.59 114 PRO A N 1
ATOM 938 C CA . PRO A 1 114 ? -27.673 -2.440 -14.337 1.00 58.59 114 PRO A CA 1
ATOM 939 C C . PRO A 1 114 ? -26.265 -2.538 -14.922 1.00 58.59 114 PRO A C 1
ATOM 941 O O . PRO A 1 114 ? -25.569 -1.526 -15.011 1.00 58.59 114 PRO A O 1
ATOM 944 N N . LYS A 1 115 ? -25.833 -3.741 -15.312 1.00 61.47 115 LYS A N 1
ATOM 945 C CA . LYS A 1 115 ? -24.629 -3.877 -16.132 1.00 61.47 115 LYS A CA 1
ATOM 946 C C . LYS A 1 115 ? -24.942 -3.228 -17.476 1.00 61.47 115 LYS A C 1
ATOM 948 O O . LYS A 1 115 ? -25.484 -3.893 -18.355 1.00 61.47 115 LYS A O 1
ATOM 953 N N . GLU A 1 116 ? -24.673 -1.935 -17.618 1.00 55.22 116 GLU A N 1
ATOM 954 C CA . GLU A 1 116 ? -24.595 -1.340 -18.943 1.00 55.22 116 GLU A CA 1
ATOM 955 C C . GLU A 1 116 ? -23.521 -2.117 -19.705 1.00 55.22 116 GLU A C 1
ATOM 957 O O . GLU A 1 116 ? -22.379 -2.263 -19.264 1.00 55.22 116 GLU A O 1
ATOM 962 N N . VAL A 1 117 ? -23.957 -2.748 -20.791 1.00 58.50 117 VAL A N 1
ATOM 963 C CA . VAL A 1 117 ? -23.082 -3.427 -21.734 1.00 58.50 117 VAL A CA 1
ATOM 964 C C . VAL A 1 117 ? -22.228 -2.350 -22.389 1.00 58.50 117 VAL A C 1
ATOM 966 O O . VAL A 1 117 ? -22.756 -1.532 -23.135 1.00 58.50 117 VAL A O 1
ATOM 969 N N . GLY A 1 118 ? -20.923 -2.386 -22.135 1.00 49.66 118 GLY A N 1
ATOM 970 C CA . GLY A 1 118 ? -19.937 -1.707 -22.969 1.00 49.66 118 GLY A CA 1
ATOM 971 C C . GLY A 1 118 ? -18.874 -0.946 -22.189 1.00 49.66 118 GLY A C 1
ATOM 972 O O . GLY A 1 118 ? -19.146 0.096 -21.609 1.00 49.66 118 GLY A O 1
ATOM 973 N N . ASP A 1 119 ? -17.643 -1.432 -22.277 1.00 34.38 119 ASP A N 1
ATOM 974 C CA . ASP A 1 119 ? -16.583 -0.601 -22.847 1.00 34.38 119 ASP A CA 1
ATOM 975 C C . ASP A 1 119 ? -15.979 -1.432 -24.005 1.00 34.38 119 ASP A C 1
ATOM 977 O O . ASP A 1 119 ? -15.947 -2.664 -23.878 1.00 34.38 119 ASP A O 1
ATOM 981 N N . PRO A 1 120 ? -15.648 -0.816 -25.154 1.00 42.91 120 PRO A N 1
ATOM 982 C CA . PRO 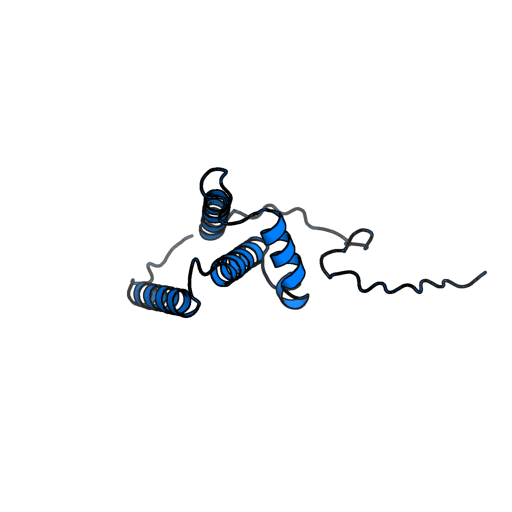A 1 120 ? -15.311 -1.498 -26.408 1.00 42.91 120 PRO A CA 1
ATOM 983 C C . PRO A 1 120 ? -13.994 -2.286 -26.378 1.00 42.91 120 PRO A C 1
ATOM 985 O O . PRO A 1 120 ? -13.096 -1.952 -25.572 1.00 42.91 120 PRO A O 1
#

pLDDT: mean 81.33, std 16.52, range [34.38, 97.06]

Foldseek 3Di:
DDDDDPDDPPVPQLVNCPPPDPDDDDPDDDDQDPVLVVLVVVVCVCCDPPNNNDDPVLLVVQLRPVDNVCNVPDDPSRSSNVSVVVSCCVVVVDHPVRVVVVVVVVVVVVVPPPPPDDDD

Sequence (120 aa):
MAEDKQTESSPRGYHDIGGDRAGNIPKVELPWMHWEKQTEAVRNLLGDGTRRIISLDEMRRGFENFGAEKYKTLSFYRRRLEAMIDILIEKEVISEMALKTAIERKRKIWERTPKEVGDP

Secondary structure (DSSP, 8-state):
-------------TT--TT--------------HHHHHHHHHHHHHTSTTT--S-HHHHHHHHHHS-HHHHHHS-HHHHHHHHHHHHHHHTTSS-HHHHHHHHHHHHHHHHHS-------

Radius of gyration: 19.81 Å; chains: 1; bounding box: 67×46×40 Å